Protein AF-A0A4Y9KV47-F1 (afdb_monomer_lite)

Secondary structure (DSSP, 8-state):
-PPPPHHHHHHTT--HHHHHHHHHHHHHHHTTSS-HHHHHHS-HHHHHHHHHTSTT--HHHHHHHIIIII--TT-PPP-

InterPro domains:
 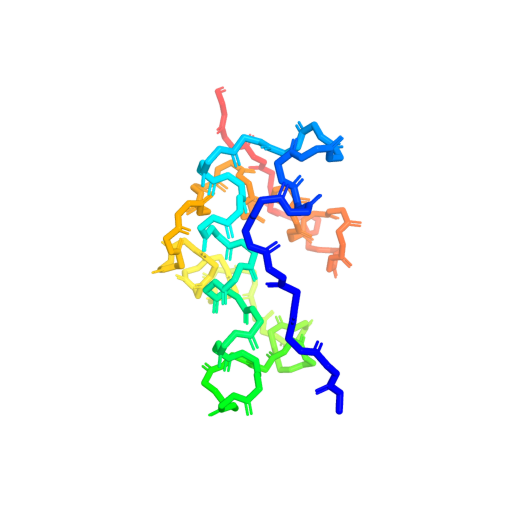 IPR011257 DNA glycosylase [SSF48150] (4-78)
  IPR051912 Alkylbase DNA Glycosylase/Transcriptional Activator [PTHR43003] (4-79)

Sequence (79 aa):
MGRARTDRLGRLGLSAAKIKTLKHLAREITAERLNLDVLAEEDADAAHHTLISLPGIGPWTADVYLLFCLGHGDAWPAG

Radius of gyration: 13.73 Å; chains: 1; bounding box: 32×27×34 Å

pLDDT: mean 94.16, std 7.44, range [51.69, 97.56]

Organism: NCBI:txid2560055

Foldseek 3Di:
DDDDDPVNVVVVVDDPQRSVQVVQVVVCVVVVVDDVVVLLVDDLVVNLVVQCVGRSRHLQNSLCCCCPPSNPVPSDRDD

Structure (mmCIF, N/CA/C/O backbone):
data_AF-A0A4Y9KV47-F1
#
_entry.id   AF-A0A4Y9KV47-F1
#
loop_
_atom_site.group_PDB
_atom_site.id
_atom_site.type_symbol
_atom_site.label_atom_id
_atom_site.label_alt_id
_atom_site.label_comp_id
_at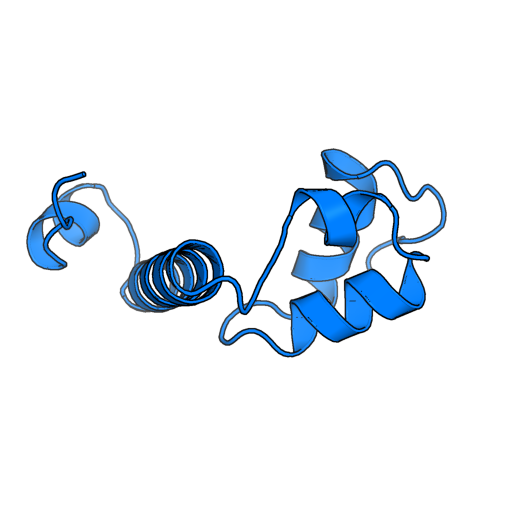om_site.label_asym_id
_atom_site.label_entity_id
_atom_site.label_seq_id
_atom_site.pdbx_PDB_ins_code
_atom_site.Cartn_x
_atom_site.Cartn_y
_atom_site.Cartn_z
_atom_site.occupancy
_atom_site.B_iso_or_equiv
_atom_site.auth_seq_id
_atom_site.auth_comp_id
_atom_site.auth_asym_id
_atom_site.auth_atom_id
_atom_site.pdbx_PDB_model_num
ATOM 1 N N . MET A 1 1 ? -16.022 -17.000 2.575 1.00 51.69 1 MET A N 1
ATOM 2 C CA . MET A 1 1 ? -15.126 -16.272 3.512 1.00 51.69 1 MET A CA 1
ATOM 3 C C . MET A 1 1 ? -15.950 -15.370 4.428 1.00 51.69 1 MET A C 1
ATOM 5 O O . MET A 1 1 ? -16.880 -14.736 3.949 1.00 51.69 1 MET A O 1
ATOM 9 N N . GLY A 1 2 ? -15.667 -15.337 5.735 1.00 69.25 2 GLY A N 1
ATOM 10 C CA . GLY A 1 2 ? -16.410 -14.514 6.705 1.00 69.25 2 GLY A CA 1
ATOM 11 C C . GLY A 1 2 ? -15.888 -13.073 6.791 1.00 69.25 2 GLY A C 1
ATOM 12 O O . GLY A 1 2 ? -14.682 -12.845 6.760 1.00 69.25 2 GLY A O 1
ATOM 13 N N . ARG A 1 3 ? -16.784 -12.086 6.924 1.00 82.19 3 ARG A N 1
ATOM 14 C CA . ARG A 1 3 ? -16.418 -10.660 7.024 1.00 82.19 3 ARG A CA 1
ATOM 15 C C . ARG A 1 3 ? -15.956 -10.307 8.443 1.00 82.19 3 ARG A C 1
ATOM 17 O O . ARG A 1 3 ? -16.713 -10.465 9.399 1.00 82.19 3 ARG A O 1
ATOM 24 N N . ALA A 1 4 ? -14.746 -9.766 8.590 1.00 88.12 4 ALA A N 1
ATOM 25 C CA . ALA A 1 4 ? -14.250 -9.298 9.885 1.00 88.12 4 ALA A CA 1
ATOM 26 C C . ALA A 1 4 ? -14.964 -8.007 10.343 1.00 88.12 4 ALA A C 1
ATOM 28 O O . ALA A 1 4 ? -15.044 -7.006 9.613 1.00 88.12 4 ALA A O 1
ATOM 29 N N . ARG A 1 5 ? -15.485 -8.010 11.577 1.00 91.75 5 ARG 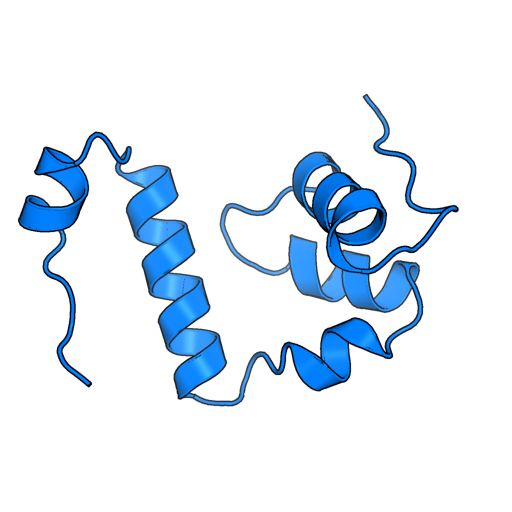A N 1
ATOM 30 C CA . ARG A 1 5 ? -16.116 -6.829 12.187 1.00 91.75 5 ARG A CA 1
ATOM 31 C C . ARG A 1 5 ? -15.060 -5.809 12.631 1.00 91.75 5 ARG A C 1
ATOM 33 O O . ARG A 1 5 ? -13.957 -6.181 13.018 1.00 91.75 5 ARG A O 1
ATOM 40 N N . THR A 1 6 ? -15.393 -4.519 12.538 1.00 92.38 6 THR A N 1
ATOM 41 C CA . THR A 1 6 ? -14.463 -3.412 12.847 1.00 92.38 6 THR A CA 1
ATOM 42 C C . THR A 1 6 ? -14.018 -3.433 14.308 1.00 92.38 6 THR A C 1
ATOM 44 O O . THR A 1 6 ? -12.837 -3.247 14.574 1.00 92.38 6 THR A O 1
ATOM 47 N N . ASP A 1 7 ? -14.932 -3.707 15.242 1.00 93.25 7 ASP A N 1
ATOM 48 C CA . ASP A 1 7 ? -14.645 -3.774 16.679 1.00 93.25 7 ASP A CA 1
ATOM 49 C C . ASP A 1 7 ? -13.615 -4.865 16.999 1.00 93.25 7 ASP A C 1
ATOM 51 O O . ASP A 1 7 ? -12.677 -4.629 17.759 1.00 93.25 7 ASP A O 1
ATOM 55 N N . ARG A 1 8 ? -13.730 -6.033 16.352 1.00 95.06 8 ARG A N 1
ATOM 56 C CA . ARG A 1 8 ? -12.775 -7.130 16.521 1.00 95.06 8 ARG A CA 1
ATOM 57 C C . ARG A 1 8 ? -11.388 -6.740 16.024 1.00 95.06 8 ARG A C 1
ATOM 59 O O . ARG A 1 8 ? -10.416 -7.027 16.706 1.00 95.06 8 ARG A O 1
ATOM 66 N N . LEU A 1 9 ? -11.299 -6.068 14.875 1.00 94.81 9 LEU A N 1
ATOM 67 C CA . LEU A 1 9 ? -10.026 -5.573 14.342 1.00 94.81 9 LEU A CA 1
ATOM 68 C C . LEU A 1 9 ? -9.408 -4.494 15.247 1.00 94.81 9 LEU A C 1
ATOM 70 O O . LEU A 1 9 ? -8.202 -4.511 15.471 1.00 94.81 9 LEU A O 1
ATOM 74 N N . GLY A 1 10 ? -10.223 -3.606 15.822 1.00 95.06 10 GLY A N 1
ATOM 75 C CA . GLY A 1 10 ? -9.758 -2.602 16.784 1.00 95.06 10 GLY A CA 1
ATOM 76 C C . GLY A 1 10 ? -9.194 -3.222 18.065 1.00 95.06 10 GLY A C 1
ATOM 77 O O . GLY A 1 10 ? -8.146 -2.798 18.542 1.00 95.06 10 GLY A O 1
ATOM 78 N N . ARG A 1 11 ? -9.818 -4.293 18.578 1.00 96.94 11 ARG A N 1
ATOM 79 C CA . ARG A 1 11 ? -9.306 -5.053 19.738 1.00 96.94 11 ARG A CA 1
ATOM 80 C C . ARG A 1 11 ? -7.957 -5.737 19.483 1.00 96.94 11 ARG A C 1
ATOM 82 O O . ARG A 1 11 ? -7.281 -6.079 20.443 1.00 96.94 11 ARG A O 1
ATOM 89 N N . LEU A 1 12 ? -7.559 -5.916 18.220 1.00 96.56 12 LEU A N 1
ATOM 90 C CA . LEU A 1 12 ? -6.236 -6.425 17.834 1.00 96.56 12 LEU A CA 1
ATOM 91 C C . LEU A 1 12 ? -5.169 -5.317 17.743 1.00 96.56 12 LEU A C 1
ATOM 93 O O . LEU A 1 12 ? -4.053 -5.582 17.308 1.00 96.56 12 LEU A O 1
ATOM 97 N N . GLY A 1 13 ? -5.494 -4.074 18.115 1.00 96.75 13 GLY A N 1
ATOM 98 C CA . GLY A 1 13 ? -4.553 -2.950 18.100 1.00 96.75 13 GLY A CA 1
ATOM 99 C C . GLY A 1 13 ? -4.451 -2.221 16.757 1.00 96.75 13 GLY A C 1
ATOM 100 O O . GLY A 1 13 ? -3.592 -1.356 16.585 1.00 96.75 13 GLY A O 1
ATOM 101 N N . LEU A 1 14 ? -5.322 -2.526 15.789 1.00 96.81 14 LEU A N 1
ATOM 102 C CA . LEU A 1 14 ? -5.377 -1.772 14.539 1.00 96.81 14 LEU A CA 1
ATOM 103 C C . LEU A 1 14 ? -6.039 -0.408 14.762 1.00 96.81 14 LEU A C 1
ATOM 105 O O . LEU A 1 14 ? -7.139 -0.314 15.307 1.00 96.81 14 LEU A O 1
ATOM 109 N N . SER A 1 15 ? -5.395 0.653 14.272 1.00 97.06 15 SER A N 1
ATOM 110 C CA . SER A 1 15 ? -5.999 1.987 14.250 1.00 97.06 15 SER A CA 1
ATOM 111 C C . SER A 1 15 ? -7.199 2.037 13.300 1.00 97.06 15 SER A C 1
ATOM 113 O O . SER A 1 15 ? -7.298 1.259 12.348 1.00 97.06 15 SER A O 1
ATOM 115 N N . ALA A 1 16 ? -8.093 3.008 13.504 1.00 96.38 16 ALA A N 1
ATOM 116 C CA . ALA A 1 16 ? -9.245 3.211 12.623 1.00 96.38 16 ALA A CA 1
ATOM 117 C C . ALA A 1 16 ? -8.834 3.414 11.150 1.00 96.38 16 ALA A C 1
ATOM 119 O O . ALA A 1 16 ? -9.484 2.876 10.252 1.00 96.38 16 ALA A O 1
ATOM 120 N N . ALA A 1 17 ? -7.725 4.125 10.907 1.00 96.38 17 ALA A N 1
ATOM 121 C CA . ALA A 1 17 ? -7.166 4.321 9.570 1.00 96.38 17 ALA A CA 1
ATOM 122 C C . ALA A 1 17 ? -6.724 2.991 8.935 1.00 96.38 17 ALA A C 1
ATOM 124 O O . ALA A 1 17 ? -7.180 2.664 7.842 1.00 96.38 17 ALA A O 1
ATOM 125 N N . LYS A 1 18 ? -5.942 2.169 9.655 1.00 95.94 18 LYS A N 1
ATOM 126 C CA . LYS A 1 18 ? -5.506 0.846 9.170 1.00 95.94 18 LYS A CA 1
ATOM 127 C C . LYS A 1 18 ? -6.692 -0.069 8.874 1.00 95.94 18 LYS A C 1
ATOM 129 O O . LYS A 1 18 ? -6.706 -0.747 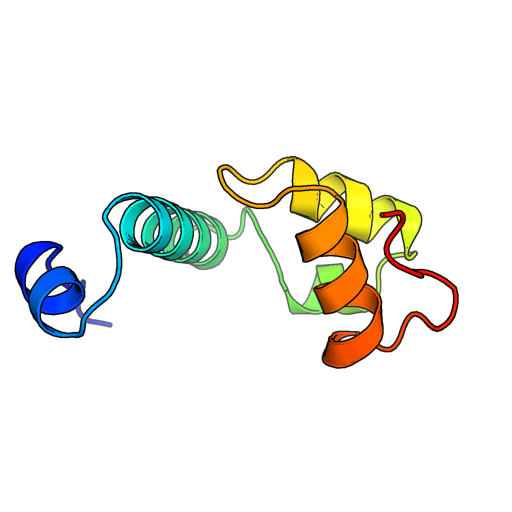7.851 1.00 95.94 18 LYS A O 1
ATOM 134 N N . ILE A 1 19 ? -7.721 -0.060 9.725 1.00 97.50 19 ILE A N 1
ATOM 135 C CA . ILE A 1 19 ? -8.934 -0.856 9.492 1.00 97.50 19 ILE A CA 1
ATOM 136 C C . ILE A 1 19 ? -9.662 -0.397 8.224 1.00 97.50 19 ILE A C 1
ATOM 138 O O . ILE A 1 19 ? -10.120 -1.241 7.452 1.00 97.50 19 ILE A O 1
ATOM 142 N N . LYS A 1 20 ? -9.775 0.919 7.997 1.00 96.69 20 LYS A N 1
ATOM 143 C CA . LYS A 1 20 ? -10.400 1.476 6.789 1.00 96.69 20 LYS A CA 1
ATOM 144 C C . LYS A 1 20 ? -9.645 1.039 5.532 1.00 96.69 20 LYS A C 1
ATOM 146 O O . LYS A 1 20 ? -10.287 0.531 4.616 1.00 96.69 20 LYS A O 1
ATOM 151 N N . THR A 1 21 ? -8.319 1.168 5.522 1.00 97.44 21 THR A N 1
ATOM 152 C CA . THR A 1 21 ? -7.467 0.756 4.395 1.00 97.44 21 THR A CA 1
ATOM 153 C C . THR A 1 21 ? -7.565 -0.746 4.137 1.00 97.44 21 THR A C 1
ATOM 155 O O . THR A 1 21 ? -7.931 -1.138 3.036 1.00 97.44 21 THR A O 1
ATOM 158 N N . LEU A 1 22 ? -7.382 -1.601 5.151 1.00 96.44 22 LEU A N 1
ATOM 159 C CA . LEU A 1 22 ? -7.465 -3.062 4.987 1.00 96.44 22 LEU A CA 1
ATOM 160 C C . LEU A 1 22 ? -8.829 -3.524 4.462 1.00 96.44 22 LEU A C 1
ATOM 162 O O . LEU A 1 22 ? -8.912 -4.382 3.586 1.00 96.44 22 LEU A O 1
ATOM 166 N N . LYS A 1 23 ? -9.921 -2.949 4.980 1.00 96.06 23 LYS A N 1
ATOM 167 C CA . LYS A 1 23 ? -11.271 -3.270 4.500 1.00 96.06 23 LYS A CA 1
ATOM 168 C C . LYS A 1 23 ? -11.520 -2.788 3.078 1.00 96.06 23 LYS A C 1
ATOM 170 O O . LYS A 1 23 ? -12.264 -3.450 2.357 1.00 96.06 23 LYS A O 1
ATOM 175 N N . HIS A 1 24 ? -10.955 -1.643 2.705 1.00 96.88 24 HIS A N 1
ATOM 176 C CA . HIS A 1 24 ? -11.026 -1.141 1.341 1.00 96.88 24 HIS A CA 1
ATOM 177 C C . HIS A 1 24 ? -10.279 -2.082 0.391 1.00 96.88 24 HIS A C 1
ATOM 179 O O . HIS A 1 24 ? -10.909 -2.609 -0.516 1.00 96.88 24 HIS A O 1
ATOM 185 N N . LEU A 1 25 ? -9.013 -2.402 0.675 1.00 96.94 25 LEU A N 1
ATOM 186 C CA . LEU A 1 25 ? -8.206 -3.338 -0.119 1.00 96.94 25 LEU A CA 1
ATOM 187 C C . LEU A 1 25 ? -8.902 -4.689 -0.299 1.00 96.94 25 LEU A C 1
ATOM 189 O O . LEU A 1 25 ? -9.083 -5.148 -1.421 1.00 96.94 25 LEU A O 1
ATOM 193 N N . ALA A 1 26 ? -9.396 -5.285 0.791 1.00 96.69 26 ALA A N 1
ATOM 194 C CA . ALA A 1 26 ? -10.121 -6.551 0.723 1.00 96.69 26 ALA A CA 1
ATOM 195 C C . ALA A 1 26 ? -11.352 -6.475 -0.198 1.00 96.69 26 ALA A C 1
ATOM 197 O O . ALA A 1 26 ? -11.666 -7.444 -0.888 1.00 96.69 26 ALA A O 1
ATOM 198 N N . ARG A 1 27 ? -12.055 -5.334 -0.223 1.00 95.88 27 ARG A N 1
ATOM 199 C CA . ARG A 1 27 ? -13.208 -5.114 -1.104 1.00 95.88 27 ARG A CA 1
ATOM 200 C C . ARG A 1 27 ? -12.790 -4.943 -2.562 1.00 95.88 27 ARG A C 1
ATOM 202 O O . ARG A 1 27 ? -13.487 -5.473 -3.418 1.00 95.88 27 ARG A O 1
ATOM 209 N N . GLU A 1 28 ? -11.727 -4.195 -2.844 1.00 97.44 28 GLU A N 1
ATOM 210 C CA . GLU A 1 28 ? -11.240 -4.008 -4.217 1.00 97.44 28 GLU A CA 1
ATOM 211 C C . GLU A 1 28 ? -10.734 -5.332 -4.807 1.00 97.44 28 GLU A C 1
ATOM 213 O O . GLU A 1 28 ? -11.105 -5.663 -5.928 1.00 97.44 28 GLU A O 1
ATOM 218 N N . ILE A 1 29 ? -10.019 -6.139 -4.013 1.00 96.88 29 ILE A N 1
ATOM 219 C CA . ILE A 1 29 ? -9.540 -7.474 -4.410 1.00 96.88 29 ILE A CA 1
ATOM 220 C C . ILE A 1 29 ? -10.707 -8.435 -4.642 1.00 96.88 29 ILE A C 1
ATOM 222 O O . ILE A 1 29 ? -10.806 -9.060 -5.690 1.00 96.88 29 ILE A O 1
ATOM 226 N N . THR A 1 30 ? -11.643 -8.530 -3.690 1.00 96.56 30 THR A N 1
ATOM 227 C CA . THR A 1 30 ? -12.795 -9.448 -3.820 1.00 96.56 30 THR A CA 1
ATOM 228 C C . THR A 1 30 ? -13.717 -9.059 -4.979 1.00 96.56 30 THR A C 1
ATOM 230 O O . THR A 1 30 ? -14.450 -9.898 -5.488 1.00 96.56 30 THR A O 1
ATOM 233 N N . ALA A 1 31 ? -13.726 -7.784 -5.367 1.00 96.81 31 ALA A N 1
ATOM 234 C CA . ALA A 1 31 ? -14.504 -7.292 -6.496 1.00 96.81 31 ALA A CA 1
ATOM 235 C C . ALA A 1 31 ? -13.702 -7.239 -7.807 1.00 96.81 31 ALA A C 1
ATOM 237 O O . ALA A 1 31 ? -14.171 -6.601 -8.746 1.00 96.81 31 ALA A O 1
ATOM 238 N N . GLU A 1 32 ? -12.505 -7.839 -7.838 1.00 96.19 32 GLU A N 1
ATOM 239 C CA . GLU A 1 32 ? -11.622 -7.929 -9.010 1.00 96.19 32 GLU A CA 1
ATOM 240 C C . GLU A 1 32 ? -11.231 -6.566 -9.617 1.00 96.19 32 GLU A C 1
ATOM 242 O O . GLU A 1 32 ? -10.809 -6.479 -10.764 1.00 96.19 32 GLU A O 1
ATOM 247 N N . ARG A 1 33 ? -11.335 -5.480 -8.837 1.00 96.19 33 ARG A N 1
ATOM 248 C CA . ARG A 1 33 ? -10.865 -4.137 -9.232 1.00 96.19 33 ARG A CA 1
ATOM 249 C C . ARG A 1 33 ? -9.400 -3.892 -8.883 1.00 96.19 33 ARG A C 1
ATOM 251 O O . ARG A 1 33 ? -8.807 -2.956 -9.400 1.00 96.19 33 ARG A O 1
ATOM 258 N N . LEU A 1 34 ? -8.838 -4.716 -8.000 1.00 97.12 34 LEU A N 1
ATOM 259 C CA . LEU A 1 34 ? -7.412 -4.772 -7.702 1.00 97.12 34 LEU A CA 1
ATOM 260 C C . LEU A 1 34 ? -6.960 -6.225 -7.832 1.00 97.12 34 LEU A C 1
ATOM 262 O O . LEU A 1 34 ? -7.386 -7.069 -7.045 1.00 97.12 34 LEU A O 1
ATOM 266 N N . ASN A 1 35 ? -6.099 -6.507 -8.803 1.00 96.88 35 ASN A N 1
ATOM 267 C CA . ASN A 1 35 ? -5.492 -7.819 -8.978 1.00 96.88 35 ASN A CA 1
ATOM 268 C C . ASN A 1 35 ? -4.017 -7.736 -8.570 1.00 96.88 35 ASN A C 1
ATOM 270 O O . ASN A 1 35 ? -3.242 -7.033 -9.208 1.00 96.88 35 ASN A O 1
ATOM 274 N N . LEU A 1 36 ? -3.653 -8.427 -7.488 1.00 96.06 36 LEU A N 1
ATOM 275 C CA . LEU A 1 36 ? -2.289 -8.396 -6.955 1.00 96.06 36 LEU A CA 1
ATOM 276 C C . LEU A 1 36 ? -1.297 -9.180 -7.819 1.00 96.06 36 LEU A C 1
ATOM 278 O O . LEU A 1 36 ? -0.126 -8.821 -7.836 1.00 96.06 36 LEU A O 1
ATOM 282 N N . ASP A 1 37 ? -1.760 -10.202 -8.540 1.00 96.31 37 ASP A N 1
ATOM 283 C CA . ASP A 1 37 ? -0.912 -10.965 -9.456 1.00 96.31 37 ASP A CA 1
ATOM 284 C C . ASP A 1 37 ? -0.569 -10.113 -10.683 1.00 96.31 37 ASP A C 1
ATOM 286 O O . ASP A 1 37 ? 0.575 -10.080 -11.109 1.00 96.31 37 ASP A O 1
ATOM 290 N N . VAL A 1 38 ? -1.538 -9.350 -11.204 1.00 96.44 38 VAL A N 1
ATOM 291 C CA . VAL A 1 38 ? -1.281 -8.379 -12.285 1.00 96.44 38 VAL A CA 1
ATOM 292 C C . VAL A 1 38 ? -0.377 -7.252 -11.796 1.00 96.44 38 VAL A C 1
ATOM 294 O O . VAL A 1 38 ? 0.582 -6.920 -12.479 1.00 96.44 38 VAL A O 1
ATOM 297 N N . LEU A 1 39 ? -0.636 -6.709 -10.601 1.00 96.88 39 LEU A N 1
ATOM 298 C CA . LEU A 1 39 ? 0.186 -5.651 -10.005 1.00 96.8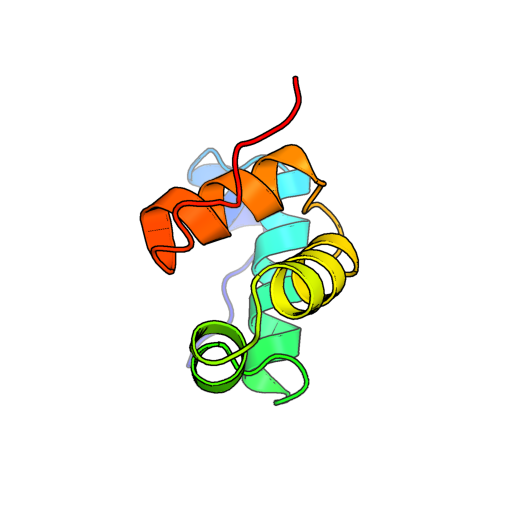8 39 LEU A CA 1
ATOM 299 C C . LEU A 1 39 ? 1.661 -6.066 -9.861 1.00 96.88 39 LEU A C 1
ATOM 301 O O . LEU A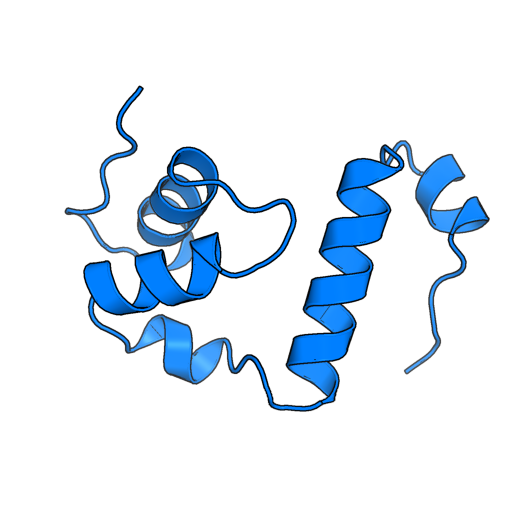 1 39 ? 2.538 -5.222 -9.985 1.00 96.88 39 LEU A O 1
ATOM 305 N N . ALA A 1 40 ? 1.933 -7.346 -9.585 1.00 96.31 40 ALA A N 1
ATOM 306 C CA . ALA A 1 40 ? 3.292 -7.874 -9.450 1.00 96.31 40 ALA A CA 1
ATOM 307 C C . ALA A 1 40 ? 4.064 -7.958 -10.777 1.00 96.31 40 ALA A C 1
ATOM 309 O O . ALA A 1 40 ? 5.288 -8.035 -10.754 1.00 96.31 40 ALA A O 1
ATOM 310 N N . GLU A 1 41 ? 3.359 -7.939 -11.908 1.00 96.12 41 GLU A N 1
ATOM 311 C CA . GLU A 1 41 ? 3.935 -7.997 -13.256 1.00 96.12 41 GLU A CA 1
ATOM 312 C C . GLU A 1 41 ? 3.957 -6.617 -13.944 1.00 96.12 41 GLU A C 1
ATOM 314 O O . GLU A 1 41 ? 4.453 -6.489 -15.063 1.00 96.12 41 GLU A O 1
ATOM 319 N N . GLU A 1 42 ? 3.392 -5.583 -13.311 1.00 96.06 42 GLU A N 1
ATOM 320 C CA . GLU A 1 42 ? 3.418 -4.210 -13.817 1.00 96.06 42 GLU A CA 1
ATOM 321 C C . GLU A 1 42 ? 4.808 -3.574 -13.660 1.00 96.06 42 GLU A C 1
ATOM 323 O O . GLU A 1 42 ? 5.572 -3.893 -12.749 1.00 96.06 42 GLU A O 1
ATOM 328 N N . ASP A 1 43 ? 5.124 -2.610 -14.529 1.00 96.00 43 ASP A N 1
ATOM 329 C CA . ASP A 1 43 ? 6.288 -1.745 -14.335 1.00 96.00 43 ASP A CA 1
ATOM 330 C C . ASP A 1 43 ? 6.155 -0.952 -13.022 1.00 96.00 43 ASP A C 1
ATOM 332 O O . ASP A 1 43 ? 5.052 -0.553 -12.634 1.00 96.00 43 ASP A O 1
ATOM 336 N N . ALA A 1 44 ? 7.287 -0.659 -12.371 1.00 95.25 44 ALA A N 1
ATOM 337 C CA . ALA A 1 44 ? 7.324 -0.031 -11.046 1.00 95.25 44 ALA A CA 1
ATOM 338 C C . ALA A 1 44 ? 6.475 1.251 -10.964 1.00 95.25 44 ALA A C 1
ATOM 340 O O . ALA A 1 44 ? 5.714 1.424 -10.013 1.00 95.25 44 ALA A O 1
ATOM 341 N N . ASP A 1 45 ? 6.548 2.116 -11.980 1.00 95.62 45 ASP A N 1
ATOM 342 C CA . ASP A 1 45 ? 5.779 3.365 -12.042 1.00 95.62 45 ASP A CA 1
ATOM 343 C C . ASP A 1 45 ? 4.266 3.114 -12.131 1.00 95.62 45 ASP A C 1
ATOM 345 O O . ASP A 1 45 ? 3.472 3.778 -11.459 1.00 95.62 45 ASP A O 1
ATOM 349 N N . ALA A 1 46 ? 3.845 2.136 -12.939 1.00 96.94 46 ALA A N 1
ATOM 350 C CA . ALA A 1 46 ? 2.436 1.782 -13.081 1.00 96.94 46 ALA A CA 1
ATOM 351 C C . ALA A 1 46 ? 1.891 1.194 -11.772 1.00 96.94 46 ALA A C 1
ATOM 353 O O . ALA A 1 46 ? 0.877 1.676 -11.252 1.00 96.94 46 ALA A O 1
ATOM 354 N N . ALA A 1 47 ? 2.627 0.252 -11.178 1.00 97.25 47 ALA A N 1
ATOM 355 C CA . ALA A 1 47 ? 2.274 -0.345 -9.900 1.00 97.25 47 ALA A CA 1
ATOM 356 C C . ALA A 1 47 ? 2.247 0.706 -8.774 1.00 97.25 47 ALA A C 1
ATOM 358 O O . ALA A 1 47 ? 1.321 0.722 -7.955 1.00 97.25 47 ALA A O 1
ATOM 359 N N . HIS A 1 48 ? 3.203 1.644 -8.761 1.00 97.12 48 HIS A N 1
ATOM 360 C CA . HIS A 1 48 ? 3.225 2.781 -7.840 1.00 97.12 48 HIS A CA 1
ATOM 361 C C . HIS A 1 48 ? 1.946 3.611 -7.963 1.00 97.12 48 HIS A C 1
ATOM 363 O O . HIS A 1 48 ? 1.263 3.852 -6.963 1.00 97.12 48 HIS A O 1
ATOM 369 N N . HIS A 1 49 ? 1.582 4.020 -9.182 1.00 97.38 49 HIS A N 1
ATOM 370 C CA . HIS A 1 49 ? 0.379 4.811 -9.435 1.00 97.38 49 HIS A CA 1
ATOM 371 C C . HIS A 1 49 ? -0.902 4.085 -9.012 1.00 97.38 49 HIS A C 1
ATOM 373 O O . HIS A 1 49 ? -1.778 4.693 -8.383 1.00 97.38 49 HIS A O 1
ATOM 379 N N . THR A 1 50 ? -0.991 2.782 -9.282 1.00 97.38 50 THR A N 1
ATOM 380 C CA . THR A 1 50 ? -2.095 1.941 -8.816 1.00 97.38 50 THR A CA 1
ATOM 381 C C . THR A 1 50 ? -2.173 1.944 -7.289 1.00 97.38 50 THR A C 1
ATOM 383 O O . THR A 1 50 ? -3.240 2.200 -6.725 1.00 97.38 50 THR A O 1
ATOM 386 N N . LEU A 1 51 ? -1.049 1.742 -6.598 1.00 97.38 51 LEU A N 1
ATOM 387 C CA . LEU A 1 51 ? -0.988 1.688 -5.137 1.00 97.38 51 LEU A CA 1
ATOM 388 C C . LEU A 1 51 ? -1.386 3.011 -4.477 1.00 97.38 51 LEU A C 1
ATOM 390 O O . LEU A 1 51 ? -2.219 3.003 -3.571 1.00 97.38 51 LEU A O 1
ATOM 394 N N . ILE A 1 52 ? -0.855 4.150 -4.931 1.00 97.56 52 ILE A N 1
ATOM 395 C CA . ILE A 1 52 ? -1.168 5.459 -4.329 1.00 97.56 52 ILE A CA 1
ATOM 396 C C . ILE A 1 52 ? -2.598 5.935 -4.619 1.00 97.56 52 ILE A C 1
ATOM 398 O O . ILE A 1 52 ? -3.105 6.826 -3.935 1.00 97.56 52 ILE A O 1
ATOM 402 N N . SER A 1 53 ? -3.277 5.342 -5.608 1.00 96.88 53 SER A N 1
ATOM 403 C CA . SER A 1 53 ? -4.704 5.593 -5.845 1.00 96.88 53 SER A CA 1
ATOM 404 C C . SER A 1 53 ? -5.593 5.015 -4.730 1.00 96.88 53 SER A C 1
ATOM 406 O O . SER A 1 53 ? -6.746 5.428 -4.560 1.00 96.88 53 SER A O 1
ATOM 408 N N . LEU A 1 54 ? -5.057 4.081 -3.932 1.00 97.25 54 LEU A N 1
ATOM 409 C CA . LEU A 1 54 ? -5.784 3.391 -2.875 1.00 97.25 54 LEU A CA 1
ATOM 410 C C . LEU A 1 54 ? -5.760 4.211 -1.568 1.00 97.25 54 LEU A C 1
ATOM 412 O O . LEU A 1 54 ? -4.705 4.599 -1.063 1.00 97.25 54 LEU A O 1
ATOM 416 N N . PRO A 1 55 ? -6.920 4.448 -0.931 1.00 96.75 55 PRO A N 1
ATOM 417 C CA . PRO A 1 55 ? -7.017 5.277 0.261 1.00 96.75 55 PRO A CA 1
ATOM 418 C C . PRO A 1 55 ? -6.210 4.715 1.439 1.00 96.75 55 PRO A C 1
ATOM 420 O O . PRO A 1 55 ? -6.480 3.631 1.969 1.00 96.75 55 PRO A O 1
ATOM 423 N N . GLY A 1 56 ? -5.279 5.535 1.924 1.00 96.56 56 GLY A N 1
ATOM 424 C CA . GLY A 1 56 ? -4.385 5.208 3.035 1.00 96.56 56 GLY A CA 1
ATOM 425 C C . GLY A 1 56 ? -3.085 4.522 2.616 1.00 96.56 56 GLY A C 1
ATOM 426 O O . GLY A 1 56 ? -2.339 4.104 3.499 1.00 96.56 56 GLY A O 1
ATOM 427 N N . ILE A 1 57 ? -2.806 4.439 1.313 1.00 97.56 57 ILE A N 1
ATOM 428 C CA . ILE A 1 57 ? -1.482 4.130 0.773 1.00 97.56 57 ILE A CA 1
ATOM 429 C C . ILE A 1 57 ? -0.911 5.427 0.196 1.00 97.56 57 ILE A C 1
ATOM 431 O O . ILE A 1 57 ? -1.490 6.025 -0.704 1.00 97.56 57 ILE A O 1
ATOM 435 N N . GLY A 1 58 ? 0.188 5.907 0.778 1.00 96.81 58 GLY A N 1
ATOM 436 C CA . GLY A 1 58 ? 0.939 7.056 0.260 1.00 96.81 58 GLY A CA 1
ATOM 437 C C . GLY A 1 58 ? 2.183 6.616 -0.518 1.00 96.81 58 GLY A C 1
ATOM 438 O O . GLY A 1 58 ? 2.531 5.435 -0.433 1.00 96.81 58 GLY A O 1
ATOM 439 N N . PRO A 1 59 ? 2.891 7.553 -1.185 1.00 96.88 59 PRO A N 1
ATOM 440 C CA . PRO A 1 59 ? 4.066 7.251 -2.011 1.00 96.88 59 PRO A CA 1
ATOM 441 C C . PRO A 1 59 ? 5.096 6.392 -1.278 1.00 96.88 59 PRO A C 1
ATOM 443 O O . PRO A 1 59 ? 5.391 5.287 -1.706 1.00 96.88 59 PRO A O 1
ATOM 446 N N . TRP A 1 60 ? 5.481 6.802 -0.066 1.00 96.88 60 TRP A N 1
ATOM 447 C CA . TRP A 1 60 ? 6.425 6.043 0.756 1.00 96.88 60 TRP A CA 1
ATOM 448 C C . TRP A 1 60 ? 5.988 4.591 1.016 1.00 96.88 60 TRP A C 1
ATOM 450 O O . TRP A 1 60 ? 6.802 3.677 0.993 1.00 96.88 60 TRP A O 1
ATOM 460 N N . THR A 1 61 ? 4.695 4.352 1.269 1.00 97.31 61 THR A N 1
ATOM 461 C CA . THR A 1 61 ? 4.194 2.984 1.504 1.00 97.31 61 THR A CA 1
ATOM 462 C C . THR A 1 61 ? 4.155 2.170 0.214 1.00 97.31 61 THR A C 1
ATOM 464 O O . THR A 1 61 ? 4.427 0.972 0.263 1.00 97.31 61 THR A O 1
ATOM 467 N N . ALA A 1 62 ? 3.819 2.803 -0.914 1.00 97.38 62 ALA A N 1
ATOM 468 C CA . ALA A 1 62 ? 3.857 2.166 -2.223 1.00 97.38 62 ALA A CA 1
ATOM 469 C C . ALA A 1 62 ? 5.289 1.737 -2.560 1.00 97.38 62 ALA A C 1
ATOM 471 O O . ALA A 1 62 ? 5.516 0.555 -2.787 1.00 97.38 62 ALA A O 1
ATOM 472 N N . ASP A 1 63 ? 6.257 2.645 -2.453 1.00 97.31 63 ASP A N 1
ATOM 473 C CA . ASP A 1 63 ? 7.668 2.375 -2.748 1.00 97.31 63 ASP A CA 1
ATOM 474 C C . ASP A 1 63 ? 8.234 1.249 -1.875 1.00 97.31 63 ASP A C 1
ATOM 476 O O . ASP A 1 63 ? 8.855 0.317 -2.375 1.00 97.31 63 ASP A O 1
ATOM 480 N N . VAL A 1 64 ? 7.942 1.256 -0.568 1.00 97.50 64 VAL A N 1
ATOM 481 C CA . VAL A 1 64 ? 8.350 0.169 0.341 1.00 97.50 64 VAL A CA 1
ATOM 482 C C . VAL A 1 64 ? 7.757 -1.173 -0.092 1.00 97.50 64 VAL A C 1
ATOM 484 O O . VAL A 1 64 ? 8.443 -2.193 -0.036 1.00 97.50 64 VAL A O 1
ATOM 487 N N . TYR A 1 65 ? 6.493 -1.199 -0.514 1.00 97.38 65 TYR A N 1
ATOM 488 C CA . TYR A 1 65 ? 5.866 -2.427 -0.995 1.00 97.38 65 TYR A CA 1
ATOM 489 C C . TYR A 1 65 ? 6.489 -2.900 -2.316 1.00 97.38 65 TYR A C 1
ATOM 491 O O . TYR A 1 65 ? 6.816 -4.078 -2.443 1.00 97.38 65 TYR A O 1
ATOM 499 N N . LEU A 1 66 ? 6.725 -1.997 -3.267 1.00 97.19 66 LEU A N 1
ATOM 500 C CA . LEU A 1 66 ? 7.374 -2.321 -4.538 1.00 97.19 66 LEU A CA 1
ATOM 501 C C . LEU A 1 66 ? 8.788 -2.868 -4.321 1.00 97.19 66 LEU A C 1
ATOM 503 O O . LEU A 1 66 ? 9.125 -3.922 -4.854 1.00 97.19 66 LEU A O 1
ATOM 507 N N . LEU A 1 67 ? 9.577 -2.214 -3.469 1.00 96.75 67 LEU A N 1
ATOM 508 C CA . LEU A 1 67 ? 10.954 -2.601 -3.186 1.00 96.75 67 LEU A CA 1
ATOM 509 C C . LEU A 1 67 ? 11.051 -3.943 -2.449 1.00 96.75 67 LEU A C 1
ATOM 511 O O . LEU A 1 67 ? 11.813 -4.820 -2.850 1.00 96.75 67 LEU A O 1
ATOM 515 N N . PHE A 1 68 ? 10.298 -4.115 -1.358 1.00 96.88 68 PHE A N 1
ATOM 516 C CA . PHE A 1 68 ? 10.473 -5.265 -0.462 1.00 96.88 68 PHE A CA 1
ATOM 517 C C . PHE A 1 68 ? 9.525 -6.431 -0.737 1.00 96.88 68 PHE A C 1
ATOM 519 O O . PHE A 1 68 ? 9.831 -7.553 -0.333 1.00 96.88 68 PHE A O 1
ATOM 526 N N . CYS A 1 69 ? 8.370 -6.191 -1.361 1.00 96.56 69 CYS A N 1
ATOM 527 C CA . CYS A 1 69 ? 7.388 -7.240 -1.636 1.00 96.56 69 CYS A CA 1
ATOM 528 C C . CYS A 1 69 ? 7.365 -7.661 -3.106 1.00 96.56 69 CYS A C 1
ATOM 530 O O . CYS A 1 69 ? 7.189 -8.851 -3.353 1.00 96.56 69 CYS A O 1
ATOM 532 N N . LEU A 1 70 ? 7.547 -6.731 -4.051 1.00 95.94 70 LEU A N 1
ATOM 533 C CA . LEU A 1 70 ? 7.531 -7.040 -5.492 1.00 95.94 70 LEU A CA 1
ATOM 534 C C . LEU A 1 70 ? 8.935 -7.102 -6.120 1.00 95.94 70 LEU A C 1
ATOM 536 O O . LEU A 1 70 ? 9.105 -7.682 -7.184 1.00 95.94 70 LEU A O 1
ATOM 540 N N . GLY A 1 71 ? 9.962 -6.581 -5.442 1.00 94.62 71 GLY A N 1
ATOM 541 C CA . GLY A 1 71 ? 11.356 -6.678 -5.883 1.00 94.62 71 GLY A CA 1
ATOM 542 C C . GLY A 1 71 ? 11.790 -5.629 -6.912 1.00 94.62 71 GLY A C 1
ATOM 543 O O . GLY A 1 71 ? 12.840 -5.803 -7.532 1.00 94.62 71 GLY A O 1
ATOM 544 N N . HIS A 1 72 ? 11.039 -4.534 -7.078 1.00 93.75 72 HIS A N 1
ATOM 545 C CA . HIS A 1 72 ? 11.454 -3.398 -7.909 1.00 93.75 72 HIS A CA 1
ATOM 546 C C . HIS A 1 72 ? 12.619 -2.657 -7.242 1.00 93.75 72 HIS A C 1
ATOM 548 O O . HIS A 1 72 ? 12.432 -1.831 -6.348 1.00 93.75 72 HIS A O 1
ATOM 554 N N . GLY A 1 73 ? 13.847 -2.986 -7.651 1.00 90.06 73 GLY A N 1
ATOM 555 C CA . GLY A 1 73 ? 15.075 -2.450 -7.050 1.00 90.06 73 GLY A CA 1
ATOM 556 C C . GLY A 1 73 ? 15.296 -0.946 -7.257 1.00 90.06 73 GLY A C 1
ATOM 557 O O . GLY A 1 73 ? 16.160 -0.366 -6.604 1.00 90.06 73 GLY A O 1
ATOM 558 N N . ASP A 1 74 ? 14.532 -0.322 -8.148 1.00 87.81 74 ASP A N 1
ATOM 559 C CA . ASP A 1 74 ? 14.533 1.107 -8.457 1.00 87.81 74 ASP A CA 1
ATOM 560 C C . ASP A 1 74 ? 13.458 1.909 -7.699 1.00 87.81 74 ASP A C 1
ATOM 562 O O . ASP A 1 74 ? 13.546 3.136 -7.649 1.00 87.81 74 ASP A O 1
ATOM 566 N N . ALA A 1 75 ? 12.504 1.249 -7.030 1.00 91.69 75 ALA A N 1
ATOM 567 C CA . ALA A 1 75 ? 11.436 1.882 -6.249 1.00 91.69 75 ALA A CA 1
ATOM 568 C C . ALA A 1 75 ? 11.919 2.353 -4.861 1.00 91.69 75 ALA A C 1
ATOM 570 O O . ALA A 1 75 ? 11.393 1.954 -3.819 1.00 91.69 75 ALA A O 1
ATOM 571 N N . TRP A 1 76 ? 12.974 3.170 -4.820 1.00 90.06 76 TRP A N 1
ATOM 572 C CA . TRP A 1 76 ? 13.520 3.662 -3.559 1.00 90.06 76 TRP A CA 1
ATOM 573 C C . TRP A 1 76 ? 12.593 4.718 -2.932 1.00 90.06 76 TRP A C 1
ATOM 575 O O . TRP A 1 76 ? 12.372 5.760 -3.553 1.00 90.06 76 TRP A O 1
ATOM 585 N N . PRO A 1 77 ? 12.092 4.514 -1.696 1.00 88.62 77 PRO A N 1
ATOM 586 C CA . PRO A 1 77 ? 11.173 5.459 -1.074 1.00 88.62 77 PRO A CA 1
ATOM 587 C C . PRO A 1 77 ? 11.836 6.821 -0.879 1.00 88.62 77 PRO A C 1
ATOM 589 O O . PRO A 1 77 ? 12.817 6.946 -0.140 1.00 88.62 77 PRO A O 1
ATOM 592 N N . ALA A 1 78 ? 11.277 7.853 -1.507 1.00 81.88 78 ALA A N 1
ATOM 593 C CA . ALA A 1 78 ? 11.699 9.222 -1.251 1.00 81.88 78 ALA A CA 1
ATOM 594 C C . ALA A 1 78 ? 11.153 9.678 0.113 1.00 81.88 78 ALA A C 1
ATOM 596 O O . ALA A 1 78 ? 9.953 9.579 0.388 1.00 81.88 78 ALA A O 1
ATOM 597 N N . GLY A 1 79 ? 12.049 10.161 0.974 1.00 61.34 79 GLY A N 1
ATOM 598 C CA . GLY A 1 79 ? 11.758 10.690 2.305 1.00 61.34 79 GLY A CA 1
ATOM 599 C C . GLY A 1 79 ? 12.669 11.856 2.632 1.00 61.34 79 GLY A C 1
ATOM 600 O O . GLY A 1 79 ? 13.881 11.733 2.351 1.00 61.34 79 GLY A O 1
#